Protein AF-A0A545B294-F1 (afdb_monomer_lite)

Foldseek 3Di:
DDDPPVVVVVLLVVLLVLLLCQLQDDPVCLVCSLVVNCVVCVPDDSLSSLVSLQVNLVVQVVPDDPPDPSNVSSVSSPVVSVVSVVVVVVPDPPPPVVVVVVVVVVVVVPDDDPDPDD

Secondary structure (DSSP, 8-state):
---HHHHHHHHHHHHHHHHHHHHHS-GGGSTTHHHHHHHH-TTS-HHHHHHHHHHHHHHHHHHS-TT-THHHHHHHHHHHHHHHHHHHHHS-----HHHHHHHHHHHHTT-PPPP---

Sequence (118 aa):
MTDLNQTGVSASEDIVHYALEVLLGRAERMTDLFPDMGRKWPDVAPVDLARGVMAASLEIEQNFALGSPALDGARMGYRLAALALLELHQAPVTVDPVSLCAAAQVKAASVPAPDTER

Radius of gyration: 22.35 Å; chains: 1; bounding box: 74×36×43 Å

pLDDT: mean 79.14, std 18.67, range [41.0, 97.75]

Structure (mmCIF, N/CA/C/O backbone):
data_AF-A0A545B294-F1
#
_entry.id   AF-A0A545B294-F1
#
loop_
_atom_site.group_PDB
_atom_site.id
_atom_site.type_symbol
_atom_site.label_atom_id
_atom_site.label_alt_id
_atom_site.label_comp_id
_atom_site.label_asym_id
_atom_site.label_entity_id
_atom_site.label_seq_id
_atom_site.pdbx_PDB_ins_code
_atom_site.Cartn_x
_atom_site.Cartn_y
_atom_site.Cartn_z
_atom_site.occupancy
_atom_site.B_iso_or_equiv
_atom_site.auth_seq_id
_atom_site.auth_comp_id
_atom_site.auth_asym_id
_atom_site.auth_atom_id
_atom_site.pdbx_PDB_model_num
ATOM 1 N N . MET A 1 1 ? 0.368 21.850 -25.611 1.00 41.00 1 MET A N 1
ATOM 2 C CA . MET A 1 1 ? 1.576 21.895 -24.763 1.00 41.00 1 MET A CA 1
ATOM 3 C C . MET A 1 1 ? 1.098 21.423 -23.404 1.00 41.00 1 MET A C 1
ATOM 5 O O . MET A 1 1 ? 0.651 22.236 -22.613 1.00 41.00 1 MET A O 1
ATOM 9 N N . THR A 1 2 ? 0.962 20.106 -23.257 1.00 46.34 2 THR A N 1
ATOM 10 C CA . THR A 1 2 ? 0.147 19.486 -22.203 1.00 46.34 2 THR A CA 1
ATOM 11 C C . THR A 1 2 ? 1.063 18.806 -21.199 1.00 46.34 2 THR A C 1
ATOM 13 O O . THR A 1 2 ? 2.035 18.155 -21.575 1.00 46.34 2 THR A O 1
ATOM 16 N N . ASP A 1 3 ? 0.749 19.056 -19.938 1.00 43.69 3 ASP A N 1
ATOM 17 C CA . ASP A 1 3 ? 1.437 18.745 -18.696 1.00 43.69 3 ASP A CA 1
ATOM 18 C C . ASP A 1 3 ? 2.063 17.346 -18.571 1.00 43.69 3 ASP A C 1
ATOM 20 O O . ASP A 1 3 ? 1.403 16.385 -18.190 1.00 43.69 3 ASP A O 1
ATOM 24 N N . LEU A 1 4 ? 3.388 17.256 -18.722 1.00 51.38 4 LEU A N 1
ATOM 25 C CA . LEU A 1 4 ? 4.158 16.091 -18.252 1.00 51.38 4 LEU A CA 1
ATOM 26 C C . LEU A 1 4 ? 4.134 15.960 -16.714 1.00 51.38 4 LEU A C 1
ATOM 28 O O . LEU A 1 4 ? 4.364 14.878 -16.178 1.00 51.38 4 LEU A O 1
ATOM 32 N N . ASN A 1 5 ? 3.826 17.051 -16.002 1.00 49.88 5 ASN A N 1
ATOM 33 C CA . ASN A 1 5 ? 3.798 17.084 -14.540 1.00 49.88 5 ASN A CA 1
ATOM 34 C C . ASN A 1 5 ? 2.473 16.556 -13.950 1.00 49.88 5 ASN A C 1
ATOM 36 O O . ASN A 1 5 ? 2.470 16.016 -12.850 1.00 49.88 5 ASN A O 1
ATOM 40 N N . GLN A 1 6 ? 1.354 16.650 -14.683 1.00 51.81 6 GLN A N 1
ATOM 41 C CA . GLN A 1 6 ? 0.052 16.141 -14.218 1.00 51.81 6 GLN A CA 1
ATOM 42 C C . GLN A 1 6 ? -0.023 14.610 -14.270 1.00 51.81 6 GLN A C 1
ATOM 44 O O . GLN A 1 6 ? -0.600 13.994 -13.379 1.00 51.81 6 GLN A O 1
ATOM 49 N N . THR A 1 7 ? 0.620 13.981 -15.257 1.00 57.06 7 THR A N 1
ATOM 50 C CA . THR A 1 7 ? 0.669 12.515 -15.384 1.00 57.06 7 THR A CA 1
ATOM 51 C C . THR A 1 7 ? 1.403 11.835 -14.227 1.00 57.06 7 THR A C 1
ATOM 53 O O . THR A 1 7 ? 0.958 10.791 -13.760 1.00 57.06 7 THR A O 1
ATOM 56 N N . GLY A 1 8 ? 2.490 12.430 -13.722 1.00 58.69 8 GLY A N 1
ATOM 57 C CA . GLY A 1 8 ? 3.248 11.872 -12.594 1.00 58.69 8 GLY A CA 1
ATOM 58 C C . GLY A 1 8 ? 2.525 11.998 -11.248 1.00 58.69 8 GLY A C 1
ATOM 59 O O . GLY A 1 8 ? 2.566 11.075 -10.437 1.00 58.69 8 GLY A O 1
ATOM 60 N N . VAL A 1 9 ? 1.824 13.116 -11.027 1.00 62.16 9 VAL A N 1
ATOM 61 C CA . VAL A 1 9 ? 1.032 13.347 -9.807 1.00 62.16 9 VAL A CA 1
ATOM 62 C C . VAL A 1 9 ? -0.215 12.458 -9.789 1.00 62.16 9 VAL A C 1
ATOM 64 O O . VAL A 1 9 ? -0.443 11.778 -8.794 1.00 62.16 9 VAL A O 1
ATOM 67 N N . SER A 1 10 ? -0.941 12.361 -10.912 1.00 70.06 10 SER A N 1
ATOM 68 C CA . SER A 1 10 ? -2.111 11.477 -11.040 1.00 70.06 10 SER A CA 1
ATOM 69 C C . SER A 1 10 ? -1.745 10.012 -10.809 1.00 70.06 10 SER A C 1
ATOM 71 O O . SER A 1 10 ? -2.421 9.325 -10.052 1.00 70.06 10 SER A O 1
ATOM 73 N N . ALA A 1 11 ? -0.639 9.535 -11.394 1.00 76.44 11 ALA A N 1
ATOM 74 C CA . ALA A 1 11 ? -0.193 8.162 -11.176 1.00 76.44 11 ALA A CA 1
ATOM 75 C C . ALA A 1 11 ? 0.154 7.903 -9.701 1.00 76.44 11 ALA A C 1
ATOM 77 O O . ALA A 1 11 ? -0.205 6.860 -9.162 1.00 76.44 11 ALA A O 1
ATOM 78 N N . SER A 1 12 ? 0.811 8.855 -9.026 1.00 85.75 12 SER A N 1
ATOM 79 C CA . SER A 1 12 ? 1.125 8.728 -7.599 1.00 85.75 12 SER A CA 1
ATOM 80 C C . SER A 1 12 ? -0.136 8.659 -6.731 1.00 85.75 12 SER A C 1
ATOM 82 O O . SER A 1 12 ? -0.173 7.860 -5.798 1.00 85.75 12 SER A O 1
ATOM 84 N N . GLU A 1 13 ? -1.157 9.467 -7.018 1.00 93.00 13 GLU A N 1
ATOM 85 C CA . GLU A 1 13 ? -2.437 9.436 -6.299 1.00 93.00 13 GLU A CA 1
ATOM 86 C C . GLU A 1 13 ? -3.190 8.120 -6.542 1.00 93.00 13 GLU A C 1
ATOM 88 O O . GLU A 1 13 ? -3.649 7.493 -5.587 1.00 93.00 13 GLU A O 1
ATOM 93 N N . ASP A 1 14 ? -3.232 7.640 -7.787 1.00 94.75 14 ASP A N 1
ATOM 94 C CA . ASP A 1 14 ? -3.886 6.377 -8.151 1.00 94.75 14 ASP A CA 1
ATOM 95 C C . ASP A 1 14 ? -3.235 5.161 -7.471 1.00 94.75 14 ASP A C 1
ATOM 97 O O . ASP A 1 14 ? -3.919 4.228 -7.038 1.00 94.75 14 ASP A O 1
ATOM 101 N N . ILE A 1 15 ? -1.903 5.170 -7.362 1.00 96.00 15 ILE A N 1
ATOM 102 C CA . ILE A 1 15 ? -1.118 4.147 -6.661 1.00 96.00 15 ILE A CA 1
ATOM 103 C C . ILE A 1 15 ? -1.475 4.135 -5.172 1.00 96.00 15 ILE A C 1
ATOM 105 O O . ILE A 1 15 ? -1.715 3.064 -4.610 1.00 96.00 15 ILE A O 1
ATOM 109 N N . VAL A 1 16 ? -1.521 5.310 -4.534 1.00 96.38 16 VAL A N 1
ATOM 110 C CA . VAL A 1 16 ? -1.880 5.439 -3.112 1.00 96.38 16 VAL A CA 1
ATOM 111 C C . VAL A 1 16 ? -3.316 4.986 -2.881 1.00 96.38 16 VAL A C 1
ATOM 113 O O . VAL A 1 16 ? -3.566 4.201 -1.969 1.00 96.38 16 VAL A O 1
ATOM 116 N N . HIS A 1 17 ? -4.251 5.421 -3.726 1.00 95.31 17 HIS A N 1
ATOM 117 C CA . HIS A 1 17 ? -5.657 5.048 -3.623 1.00 95.31 17 HIS A CA 1
ATOM 118 C C . HIS A 1 17 ? -5.850 3.533 -3.734 1.00 95.31 17 HIS A C 1
ATOM 120 O O . HIS A 1 17 ? -6.503 2.919 -2.895 1.00 95.31 17 HIS A O 1
ATOM 126 N N . TYR A 1 18 ? -5.208 2.904 -4.717 1.00 95.31 18 TYR A N 1
ATOM 127 C CA . TYR A 1 18 ? -5.257 1.454 -4.869 1.00 95.31 18 TYR A CA 1
ATOM 128 C C . TYR A 1 18 ? -4.641 0.717 -3.678 1.00 95.31 18 TYR A C 1
ATOM 130 O O . TYR A 1 18 ? -5.208 -0.259 -3.189 1.00 95.31 18 TYR A O 1
ATOM 138 N N . ALA A 1 19 ? -3.491 1.182 -3.184 1.00 95.50 19 ALA A N 1
ATOM 139 C CA . ALA A 1 19 ? -2.880 0.597 -2.000 1.00 95.50 19 ALA A CA 1
ATOM 140 C C . ALA A 1 19 ? -3.813 0.721 -0.783 1.00 95.50 19 ALA A C 1
ATOM 142 O O . ALA A 1 19 ? -3.995 -0.262 -0.073 1.00 95.50 19 ALA A O 1
ATOM 143 N N . LEU A 1 20 ? -4.476 1.864 -0.581 1.00 95.06 20 LEU A N 1
ATOM 144 C CA . LEU A 1 20 ? -5.480 2.045 0.472 1.00 95.06 20 LEU A CA 1
ATOM 145 C C . LEU A 1 20 ? -6.621 1.029 0.369 1.00 95.06 20 LEU A C 1
ATOM 147 O O . LEU A 1 20 ? -6.94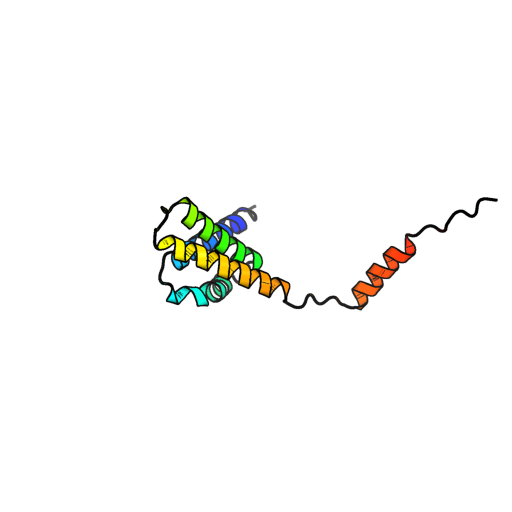6 0.387 1.367 1.00 95.06 20 LEU A O 1
ATOM 151 N N . GLU A 1 21 ? -7.201 0.842 -0.820 1.00 93.88 21 GLU A N 1
ATOM 152 C CA . GLU A 1 21 ? -8.272 -0.139 -1.043 1.00 93.88 21 GLU A CA 1
ATOM 153 C C . GLU A 1 21 ? -7.837 -1.560 -0.666 1.00 93.88 21 GLU A C 1
ATOM 155 O O . GLU A 1 21 ? -8.591 -2.304 -0.033 1.00 93.88 21 GLU A O 1
ATOM 160 N N . VAL A 1 22 ? -6.609 -1.942 -1.026 1.00 93.56 22 VAL A N 1
ATOM 161 C CA . VAL A 1 22 ? -6.073 -3.269 -0.706 1.00 93.56 22 VAL A CA 1
ATOM 162 C C . VAL A 1 22 ? -5.765 -3.398 0.788 1.00 93.56 22 VAL A C 1
ATOM 164 O O . VAL A 1 22 ? -6.136 -4.405 1.391 1.00 93.56 22 VAL A O 1
ATOM 167 N N . LEU A 1 23 ? -5.129 -2.394 1.399 1.00 93.38 23 LEU A N 1
ATOM 168 C CA . LEU A 1 23 ? -4.735 -2.406 2.813 1.00 93.38 23 LEU A CA 1
ATOM 169 C C . LEU A 1 23 ? -5.941 -2.357 3.766 1.00 93.38 23 LEU A C 1
ATOM 171 O O . LEU A 1 23 ? -5.888 -2.964 4.834 1.00 93.38 23 LEU A O 1
ATOM 175 N N . LEU A 1 24 ? -7.022 -1.667 3.389 1.00 92.75 24 LEU A N 1
ATOM 176 C CA . LEU A 1 24 ? -8.296 -1.655 4.122 1.00 92.75 24 LEU A CA 1
ATOM 177 C C . LEU A 1 24 ? -9.178 -2.875 3.810 1.00 92.75 24 LEU A C 1
ATOM 179 O O . LEU A 1 24 ? -10.162 -3.125 4.509 1.00 92.75 24 LEU A O 1
ATOM 183 N N . GLY A 1 25 ? -8.851 -3.610 2.745 1.00 87.12 25 GLY A N 1
ATOM 184 C CA . GLY A 1 25 ? -9.555 -4.801 2.295 1.00 87.12 25 GLY A CA 1
ATOM 185 C C . GLY A 1 25 ? -9.215 -6.061 3.100 1.00 87.12 25 GLY A C 1
ATOM 186 O O . GLY A 1 25 ? -8.956 -6.037 4.301 1.00 87.12 25 GLY A O 1
ATOM 187 N N . ARG A 1 26 ? -9.263 -7.222 2.437 1.00 68.75 26 ARG A N 1
ATOM 188 C CA . ARG A 1 26 ? -8.968 -8.521 3.067 1.00 68.75 26 ARG A CA 1
ATOM 189 C C . ARG A 1 26 ? -7.477 -8.843 2.998 1.00 68.75 26 ARG A C 1
ATOM 191 O O . ARG A 1 26 ? -6.881 -8.754 1.926 1.00 68.75 26 ARG A O 1
ATOM 198 N N . ALA A 1 27 ? -6.930 -9.348 4.106 1.00 64.12 27 ALA A N 1
ATOM 199 C CA . ALA A 1 27 ? -5.523 -9.742 4.243 1.00 64.12 27 ALA A CA 1
ATOM 200 C C . ALA A 1 27 ? -5.029 -10.723 3.159 1.00 64.12 27 ALA A C 1
ATOM 202 O O . ALA A 1 27 ? -3.861 -10.701 2.782 1.00 64.12 27 ALA A O 1
ATOM 203 N N . GLU A 1 28 ? -5.929 -11.545 2.614 1.00 66.88 28 GLU A N 1
ATOM 204 C CA . GLU A 1 28 ? -5.657 -12.527 1.554 1.00 66.88 28 GLU A CA 1
ATOM 205 C C . GLU A 1 28 ? -5.107 -11.906 0.260 1.00 66.88 28 GLU A C 1
ATOM 207 O O . GLU A 1 28 ? -4.445 -12.598 -0.502 1.00 66.88 28 GLU A O 1
ATOM 212 N N . ARG A 1 29 ? -5.352 -10.612 0.005 1.00 74.62 29 ARG A N 1
ATOM 213 C CA . ARG A 1 29 ? -4.862 -9.915 -1.199 1.00 74.62 29 ARG A CA 1
ATOM 214 C C . ARG A 1 29 ? -3.517 -9.216 -1.008 1.00 74.62 29 ARG A C 1
ATOM 216 O O . ARG A 1 29 ? -2.975 -8.659 -1.956 1.00 74.62 29 ARG A O 1
ATOM 223 N N . MET A 1 30 ? -2.970 -9.215 0.206 1.00 78.50 30 MET A N 1
ATOM 224 C CA . MET A 1 30 ? -1.790 -8.406 0.520 1.00 78.50 30 MET A CA 1
ATOM 225 C C . MET A 1 30 ? -0.498 -8.970 -0.077 1.00 78.50 30 MET A C 1
ATOM 227 O O . MET A 1 30 ? 0.402 -8.196 -0.393 1.00 78.50 30 MET A O 1
ATOM 231 N N . THR A 1 31 ? -0.398 -10.290 -0.273 1.00 81.75 31 THR A N 1
ATOM 232 C CA . THR A 1 31 ? 0.770 -10.922 -0.917 1.00 81.75 31 THR A CA 1
ATOM 233 C C . THR A 1 31 ? 0.898 -10.550 -2.391 1.00 81.75 31 THR A C 1
ATOM 235 O O . THR A 1 31 ? 2.010 -10.481 -2.908 1.00 81.75 31 THR A O 1
ATOM 238 N N . ASP A 1 32 ? -0.226 -10.254 -3.043 1.00 88.12 32 ASP A N 1
ATOM 239 C CA . ASP A 1 32 ? -0.283 -9.949 -4.473 1.00 88.12 32 ASP A CA 1
ATOM 240 C C . ASP A 1 32 ? -0.235 -8.443 -4.764 1.00 88.12 32 ASP A C 1
ATOM 242 O O . ASP A 1 32 ? -0.189 -8.052 -5.929 1.00 88.12 32 ASP A O 1
ATOM 246 N N . LEU A 1 33 ? -0.163 -7.595 -3.727 1.00 92.19 33 LEU A N 1
ATOM 247 C CA . LEU A 1 33 ? -0.202 -6.135 -3.850 1.00 92.19 33 LEU A CA 1
ATOM 248 C C . LEU A 1 33 ? 0.851 -5.601 -4.832 1.00 92.19 33 LEU A C 1
ATOM 250 O O . LEU A 1 33 ? 0.502 -4.957 -5.816 1.00 92.19 33 LEU A O 1
ATOM 254 N N . PHE A 1 34 ? 2.135 -5.890 -4.609 1.00 93.19 34 PHE A N 1
ATOM 255 C CA . PHE A 1 34 ? 3.205 -5.416 -5.494 1.00 93.19 34 PHE A CA 1
ATOM 256 C C . PHE A 1 34 ? 3.151 -6.028 -6.905 1.00 93.19 34 PHE A C 1
ATOM 258 O O . PHE A 1 34 ? 3.282 -5.269 -7.866 1.00 93.19 34 PHE A O 1
ATOM 265 N N . PRO A 1 35 ? 2.926 -7.348 -7.079 1.00 92.81 35 PRO A N 1
ATOM 266 C CA . PRO A 1 35 ? 2.689 -7.935 -8.399 1.00 92.81 35 PRO A CA 1
ATOM 267 C C . PRO A 1 35 ? 1.523 -7.297 -9.167 1.00 92.81 35 PRO A C 1
ATOM 269 O O . PRO A 1 35 ? 1.640 -7.050 -10.369 1.00 92.81 35 PRO A O 1
ATOM 272 N N . ASP A 1 36 ? 0.405 -7.015 -8.495 1.00 93.69 36 ASP A N 1
ATOM 273 C CA . ASP A 1 36 ? -0.748 -6.333 -9.089 1.00 93.69 36 ASP A CA 1
ATOM 274 C C . ASP A 1 36 ? -0.400 -4.894 -9.480 1.00 93.69 36 ASP A C 1
ATOM 276 O O . ASP A 1 36 ? -0.703 -4.467 -10.596 1.00 93.69 36 ASP A O 1
ATOM 280 N N . MET A 1 37 ? 0.284 -4.162 -8.596 1.00 94.62 37 MET A N 1
ATOM 281 C CA . MET A 1 37 ? 0.737 -2.796 -8.865 1.00 94.62 37 MET A CA 1
ATOM 282 C C . MET A 1 37 ? 1.705 -2.750 -10.053 1.00 94.62 37 MET A C 1
ATOM 284 O O . MET A 1 37 ? 1.524 -1.927 -10.944 1.00 94.62 37 MET A O 1
ATOM 288 N N . GLY A 1 38 ? 2.675 -3.664 -10.129 1.00 94.62 38 GLY A N 1
ATOM 289 C CA . GLY A 1 38 ? 3.607 -3.746 -11.257 1.00 94.62 38 GLY A CA 1
ATOM 290 C C . GLY A 1 38 ? 2.921 -4.073 -12.587 1.00 94.62 38 GLY A C 1
ATOM 291 O O . GLY A 1 38 ? 3.340 -3.585 -13.632 1.00 94.62 38 GLY A O 1
ATOM 292 N N . ARG A 1 39 ? 1.827 -4.848 -12.567 1.00 94.06 39 ARG A N 1
ATOM 293 C CA . ARG A 1 39 ? 0.995 -5.089 -13.759 1.00 94.06 39 ARG A CA 1
ATOM 294 C C . ARG A 1 39 ? 0.157 -3.874 -14.158 1.00 94.06 39 ARG A C 1
ATOM 296 O O . ARG A 1 39 ? -0.043 -3.651 -15.348 1.00 94.06 39 ARG A O 1
ATOM 303 N N . LYS A 1 40 ? -0.364 -3.125 -13.183 1.00 93.81 40 LYS A N 1
ATOM 304 C CA . LYS A 1 40 ? -1.240 -1.966 -13.415 1.00 93.81 40 LYS A CA 1
ATOM 305 C C . LYS A 1 40 ? -0.461 -0.707 -13.811 1.00 93.81 40 LYS A C 1
ATOM 307 O O . LYS A 1 40 ? -0.966 0.080 -14.605 1.00 93.81 40 LYS A O 1
ATOM 312 N N . TRP A 1 41 ? 0.766 -0.555 -13.317 1.00 95.06 41 TRP A N 1
ATOM 313 C CA . TRP A 1 41 ? 1.661 0.567 -13.609 1.00 95.06 41 TRP A CA 1
ATOM 314 C C . TRP A 1 41 ? 3.058 0.076 -14.023 1.00 95.06 41 TRP A C 1
ATOM 316 O O . TRP A 1 41 ? 4.022 0.274 -13.282 1.00 95.06 41 TRP A O 1
ATOM 326 N N . PRO A 1 42 ? 3.192 -0.559 -15.203 1.00 93.44 42 PRO A N 1
ATOM 327 C CA . PRO A 1 42 ? 4.466 -1.131 -15.647 1.00 93.44 42 PRO A CA 1
ATOM 328 C C . PRO A 1 42 ? 5.553 -0.076 -15.901 1.00 93.44 42 PRO A C 1
ATOM 330 O O . PRO A 1 42 ? 6.737 -0.385 -15.805 1.00 93.44 42 PRO A O 1
ATOM 333 N N . ASP A 1 43 ? 5.155 1.163 -16.197 1.00 89.69 43 ASP A N 1
ATOM 334 C CA . ASP A 1 43 ? 6.071 2.272 -16.488 1.00 89.69 43 ASP A CA 1
ATOM 335 C C . ASP A 1 43 ? 6.540 3.018 -15.225 1.00 89.69 43 ASP A C 1
ATOM 337 O O . ASP A 1 43 ? 7.380 3.916 -15.303 1.00 89.69 43 ASP A O 1
ATOM 341 N N . VAL A 1 44 ? 5.993 2.680 -14.053 1.00 90.44 44 VAL A N 1
ATOM 342 C CA . VAL A 1 44 ? 6.343 3.329 -12.785 1.00 90.44 44 VAL A CA 1
ATOM 343 C C . VAL A 1 44 ? 7.511 2.599 -12.137 1.00 90.44 44 VAL A C 1
ATOM 345 O O . VAL A 1 44 ? 7.540 1.370 -12.059 1.00 90.44 44 VAL A O 1
ATOM 348 N N . ALA A 1 45 ? 8.484 3.360 -11.630 1.00 90.25 45 ALA A N 1
ATOM 349 C CA . ALA A 1 45 ? 9.634 2.774 -10.965 1.00 90.25 45 ALA A CA 1
ATOM 350 C C . ALA A 1 45 ? 9.189 1.969 -9.724 1.00 90.25 45 ALA A C 1
ATOM 352 O O . ALA A 1 45 ? 8.389 2.464 -8.925 1.00 90.25 45 ALA A O 1
ATOM 353 N N . PRO A 1 46 ? 9.742 0.767 -9.479 1.00 91.25 46 PRO A N 1
ATOM 354 C CA . PRO A 1 46 ? 9.349 -0.057 -8.332 1.00 91.25 46 PRO A CA 1
ATOM 355 C C . PRO A 1 46 ? 9.461 0.649 -6.970 1.00 91.25 46 PRO A C 1
ATOM 357 O O . PRO A 1 46 ? 8.647 0.422 -6.076 1.00 91.25 46 PRO A O 1
ATOM 360 N N . VAL A 1 47 ? 10.438 1.552 -6.821 1.00 92.75 47 VAL A N 1
ATOM 361 C CA . VAL A 1 47 ? 10.605 2.385 -5.617 1.00 92.75 47 VAL A CA 1
ATOM 362 C C . VAL A 1 47 ? 9.408 3.312 -5.379 1.00 92.75 47 VAL A C 1
ATOM 364 O O . VAL A 1 47 ? 9.014 3.535 -4.235 1.00 92.75 47 VAL A O 1
ATOM 367 N N . ASP A 1 48 ? 8.788 3.813 -6.447 1.00 93.56 48 ASP A N 1
ATOM 368 C CA . ASP A 1 48 ? 7.638 4.709 -6.370 1.00 93.56 48 ASP A CA 1
ATOM 369 C C . ASP A 1 48 ? 6.360 3.949 -6.014 1.00 93.56 48 ASP A C 1
ATOM 371 O O . ASP A 1 48 ? 5.545 4.456 -5.243 1.00 93.56 48 ASP A O 1
ATOM 375 N N . LEU A 1 49 ? 6.232 2.697 -6.467 1.00 95.25 49 LEU A N 1
ATOM 376 C CA . LEU A 1 49 ? 5.177 1.793 -6.002 1.00 95.25 49 LEU A CA 1
ATOM 377 C C . LEU A 1 49 ? 5.298 1.558 -4.489 1.00 95.25 49 LEU A C 1
ATOM 379 O O . LEU A 1 49 ? 4.317 1.700 -3.761 1.00 95.25 49 LEU A O 1
ATOM 383 N N . ALA A 1 50 ? 6.510 1.277 -3.993 1.00 95.00 50 ALA A N 1
ATOM 384 C CA . ALA A 1 50 ? 6.744 1.069 -2.563 1.00 95.00 50 ALA A CA 1
ATOM 385 C C . ALA A 1 50 ? 6.466 2.331 -1.736 1.00 95.00 50 ALA A C 1
ATOM 387 O O . ALA A 1 50 ? 5.867 2.256 -0.661 1.00 95.00 50 ALA A O 1
ATOM 388 N N . ARG A 1 51 ? 6.837 3.502 -2.260 1.00 95.56 51 ARG A N 1
ATOM 389 C CA . ARG A 1 51 ? 6.510 4.802 -1.666 1.00 95.56 51 ARG A CA 1
ATOM 390 C C . ARG A 1 51 ? 5.003 5.046 -1.599 1.00 95.56 51 ARG A C 1
ATOM 392 O O . ARG A 1 51 ? 4.531 5.532 -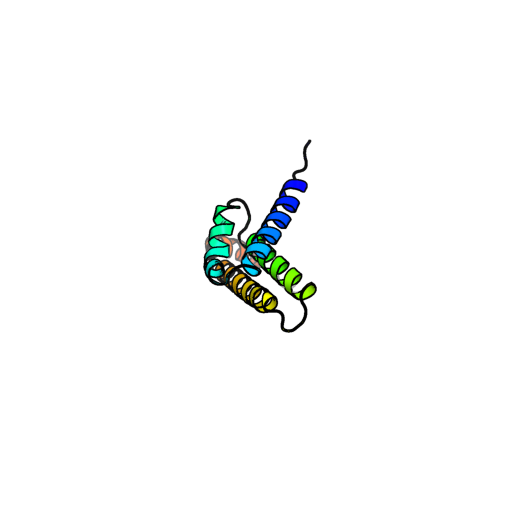0.576 1.00 95.56 51 ARG A O 1
ATOM 399 N N . GLY A 1 52 ? 4.253 4.666 -2.631 1.00 96.19 52 GLY A N 1
ATOM 400 C CA . GLY A 1 52 ? 2.793 4.734 -2.621 1.00 96.19 52 GLY A CA 1
ATOM 401 C C . GLY A 1 52 ? 2.158 3.850 -1.543 1.00 96.19 52 GLY A C 1
ATOM 402 O O . GLY A 1 52 ? 1.271 4.307 -0.827 1.00 96.19 52 GLY A O 1
ATOM 403 N N . VAL A 1 53 ? 2.669 2.628 -1.344 1.00 96.44 53 VAL A N 1
ATOM 404 C CA . VAL A 1 53 ? 2.221 1.753 -0.243 1.00 96.44 53 VAL A CA 1
ATOM 405 C C . VAL A 1 53 ? 2.525 2.374 1.126 1.00 96.44 53 VAL A C 1
ATOM 407 O O . VAL A 1 53 ? 1.663 2.356 2.000 1.00 96.44 53 VAL A O 1
ATOM 410 N N . MET A 1 54 ? 3.708 2.974 1.318 1.00 97.56 54 MET A N 1
ATOM 411 C CA . MET A 1 54 ? 4.034 3.675 2.572 1.00 97.56 54 MET A CA 1
ATOM 412 C C . MET A 1 54 ? 3.109 4.866 2.832 1.00 97.56 54 MET A C 1
ATOM 414 O O . MET A 1 54 ? 2.665 5.052 3.963 1.00 97.56 54 MET A O 1
ATOM 418 N N . ALA A 1 55 ? 2.804 5.659 1.803 1.00 97.75 55 ALA A N 1
ATOM 419 C CA . ALA A 1 55 ? 1.882 6.783 1.925 1.00 97.75 55 ALA A CA 1
ATOM 420 C C . ALA A 1 55 ? 0.464 6.307 2.285 1.00 97.75 55 ALA A C 1
ATOM 422 O O . ALA A 1 55 ? -0.136 6.845 3.208 1.00 97.75 55 ALA A O 1
ATOM 423 N N . ALA A 1 56 ? -0.032 5.240 1.651 1.00 97.06 56 ALA A N 1
ATOM 424 C CA . ALA A 1 56 ? -1.312 4.629 2.008 1.00 97.06 56 ALA A CA 1
ATOM 425 C C . ALA A 1 56 ? -1.342 4.122 3.462 1.00 97.06 56 ALA A C 1
ATOM 427 O O . ALA A 1 56 ? -2.304 4.367 4.188 1.00 97.06 56 ALA A O 1
ATOM 428 N N . SER A 1 57 ? -0.280 3.454 3.922 1.00 97.06 57 SER A N 1
ATOM 429 C CA . SER A 1 57 ? -0.155 3.042 5.326 1.00 97.06 57 SER A CA 1
ATOM 430 C C . SER A 1 57 ? -0.210 4.229 6.290 1.00 97.06 57 SER A C 1
ATOM 432 O O . SER A 1 57 ? -0.899 4.150 7.307 1.00 97.06 57 SER A O 1
ATOM 434 N N . LEU A 1 58 ? 0.476 5.327 5.963 1.00 97.75 58 LEU A N 1
ATOM 435 C CA . LEU A 1 58 ? 0.485 6.540 6.779 1.00 97.75 58 LEU A CA 1
ATOM 436 C C . LEU A 1 58 ? -0.903 7.185 6.860 1.00 97.75 58 LEU A C 1
ATOM 438 O O . LEU A 1 58 ? -1.339 7.557 7.947 1.00 97.75 58 LEU A O 1
ATOM 442 N N . GLU A 1 59 ? -1.616 7.264 5.738 1.00 96.94 59 GLU A N 1
ATOM 443 C CA . GLU A 1 59 ? -2.994 7.765 5.693 1.00 96.94 59 GLU A CA 1
ATOM 444 C C . GLU A 1 59 ? -3.921 6.942 6.601 1.00 96.94 59 GLU A C 1
ATOM 446 O O . GLU A 1 59 ? -4.724 7.501 7.350 1.00 96.94 59 GLU A O 1
ATOM 451 N N . ILE A 1 60 ? -3.782 5.613 6.618 1.00 95.88 60 ILE A N 1
ATOM 452 C CA . ILE A 1 60 ? -4.556 4.760 7.531 1.00 95.88 60 ILE A CA 1
ATOM 453 C C . ILE A 1 60 ? -4.204 5.065 8.995 1.00 95.88 60 ILE A C 1
ATOM 455 O O . ILE A 1 60 ? -5.100 5.198 9.827 1.00 95.88 60 ILE A O 1
ATOM 459 N N . GLU A 1 61 ? -2.924 5.202 9.340 1.00 96.00 61 GLU A N 1
ATOM 460 C CA . GLU A 1 61 ? -2.524 5.515 10.721 1.00 96.00 61 GLU A CA 1
ATOM 461 C C . GLU A 1 61 ? -3.031 6.873 11.206 1.00 96.00 61 GLU A C 1
ATOM 463 O O . GLU A 1 61 ? -3.383 7.011 12.376 1.00 96.00 61 GLU A O 1
ATOM 468 N N . GLN A 1 62 ? -3.079 7.869 10.323 1.00 97.06 62 GLN A N 1
ATOM 469 C CA . GLN A 1 62 ? -3.516 9.221 10.669 1.00 97.06 62 GLN A CA 1
ATOM 470 C C . GLN A 1 62 ? -5.035 9.335 10.829 1.00 97.06 62 GLN A C 1
ATOM 472 O O . GLN A 1 62 ? -5.506 10.159 11.613 1.00 97.06 62 GLN A O 1
ATOM 477 N N . ASN A 1 63 ? -5.803 8.514 10.108 1.00 96.62 63 ASN A N 1
ATOM 478 C CA . ASN A 1 63 ? -7.259 8.644 10.033 1.00 96.62 63 ASN A CA 1
ATOM 479 C C . ASN A 1 63 ? -8.031 7.624 10.888 1.00 96.62 63 ASN A C 1
ATOM 481 O O . ASN A 1 63 ? -9.241 7.776 11.072 1.00 96.62 63 ASN A O 1
ATOM 485 N N . PHE A 1 64 ? -7.373 6.599 11.439 1.00 94.81 64 PHE A N 1
ATOM 486 C CA . PHE A 1 64 ? -8.024 5.583 12.272 1.00 94.81 64 PHE A CA 1
ATOM 487 C C . PHE A 1 64 ? -7.576 5.636 13.737 1.00 94.81 64 PHE A C 1
ATOM 489 O O . PHE A 1 64 ? -6.406 5.815 14.061 1.00 94.81 64 PHE A O 1
ATOM 496 N N . ALA A 1 65 ? -8.529 5.424 14.649 1.00 94.06 65 ALA A N 1
ATOM 497 C CA . ALA A 1 65 ? -8.260 5.407 16.083 1.00 94.06 65 ALA A CA 1
ATOM 498 C C . ALA A 1 65 ? -7.391 4.207 16.503 1.00 94.06 65 ALA A C 1
ATOM 500 O O . ALA A 1 65 ? -7.459 3.122 15.916 1.00 94.06 65 ALA A O 1
ATOM 501 N N . LEU A 1 66 ? -6.629 4.382 17.588 1.00 92.88 66 LEU A N 1
ATOM 502 C CA . LEU A 1 66 ? -5.876 3.301 18.227 1.00 92.88 66 LEU A CA 1
ATOM 503 C C . LEU A 1 66 ? -6.789 2.106 18.542 1.00 92.88 66 LEU A C 1
ATOM 505 O O . LEU A 1 66 ? -7.865 2.264 19.113 1.00 92.88 66 LEU A O 1
ATOM 509 N N . GLY A 1 67 ? -6.341 0.905 18.170 1.00 89.31 67 GLY A N 1
ATOM 510 C CA . GLY A 1 67 ? -7.113 -0.335 18.313 1.00 89.31 67 GLY A CA 1
ATOM 511 C C . GLY A 1 67 ? -8.049 -0.650 17.140 1.00 89.31 67 GLY A C 1
ATOM 512 O O . GLY A 1 67 ? -8.662 -1.714 17.140 1.00 89.31 67 GLY A O 1
ATOM 513 N N . SER A 1 68 ? -8.145 0.223 16.130 1.00 92.19 68 SER A N 1
ATOM 514 C CA . SER A 1 68 ? -8.866 -0.087 14.892 1.00 92.19 68 SER A CA 1
ATOM 515 C C . SER A 1 68 ? -8.212 -1.263 14.146 1.00 92.19 68 SER A C 1
ATOM 517 O O . SER A 1 68 ? -6.991 -1.239 13.960 1.00 92.19 68 SER A O 1
ATOM 519 N N . PRO A 1 69 ? -8.994 -2.232 13.625 1.00 89.06 69 PRO A N 1
ATOM 520 C CA . PRO A 1 69 ? -8.483 -3.291 12.749 1.00 89.06 69 PRO A CA 1
ATOM 521 C C . PRO A 1 69 ? -7.763 -2.764 11.499 1.00 89.06 69 PRO A C 1
ATOM 523 O O . PRO A 1 69 ? -6.870 -3.423 10.976 1.00 89.06 69 PRO A O 1
ATOM 526 N N . ALA A 1 70 ? -8.099 -1.553 11.037 1.00 91.00 70 ALA A N 1
ATOM 527 C CA . ALA A 1 70 ? -7.435 -0.924 9.894 1.00 91.00 70 ALA A CA 1
ATOM 528 C C . ALA A 1 70 ? -5.924 -0.727 10.125 1.00 91.00 70 ALA A C 1
ATOM 530 O O . ALA A 1 70 ? -5.132 -0.800 9.186 1.00 91.00 70 ALA A O 1
ATOM 531 N N . LEU A 1 71 ? -5.501 -0.545 11.382 1.00 93.88 71 LEU A N 1
ATOM 532 C CA . LEU A 1 71 ? -4.089 -0.368 11.722 1.00 93.88 71 LEU A CA 1
ATOM 533 C C . LEU A 1 71 ? -3.254 -1.627 11.452 1.00 93.88 71 LEU A C 1
ATOM 535 O O . LEU A 1 71 ? -2.047 -1.517 11.242 1.00 93.88 71 LEU A O 1
ATOM 539 N N . ASP A 1 72 ? -3.860 -2.816 11.417 1.00 92.75 72 ASP A N 1
ATOM 540 C CA . ASP A 1 72 ? -3.147 -4.037 11.024 1.00 92.75 72 ASP A CA 1
ATOM 541 C C . ASP A 1 72 ? -2.794 -4.014 9.532 1.00 92.75 72 ASP A C 1
ATOM 543 O O . ASP A 1 72 ? -1.685 -4.404 9.152 1.00 92.75 72 ASP A O 1
ATOM 547 N N . GLY A 1 73 ? -3.689 -3.453 8.711 1.00 92.56 73 GLY A N 1
ATOM 548 C CA . GLY A 1 73 ? -3.437 -3.143 7.306 1.00 92.56 73 GLY A CA 1
ATOM 549 C C . GLY A 1 73 ? -2.249 -2.197 7.142 1.00 92.56 73 GLY A C 1
ATOM 550 O O . GLY A 1 73 ? -1.301 -2.516 6.424 1.00 92.56 73 GLY A O 1
ATOM 551 N N . ALA A 1 74 ? -2.233 -1.087 7.888 1.00 94.88 74 ALA A N 1
ATOM 552 C CA . ALA A 1 74 ? -1.135 -0.119 7.855 1.00 94.88 74 ALA A CA 1
ATOM 553 C C . ALA A 1 74 ? 0.221 -0.740 8.232 1.00 94.88 74 ALA A C 1
ATOM 555 O O . ALA A 1 74 ? 1.194 -0.605 7.481 1.00 94.88 74 ALA A O 1
ATOM 556 N N . ARG A 1 75 ? 0.280 -1.481 9.351 1.00 95.00 75 ARG A N 1
ATOM 557 C CA . ARG A 1 75 ? 1.496 -2.183 9.808 1.00 95.00 75 ARG A CA 1
ATOM 558 C C . ARG A 1 75 ? 2.025 -3.147 8.756 1.00 95.00 75 ARG A C 1
ATOM 560 O O . ARG A 1 75 ? 3.236 -3.237 8.554 1.00 95.00 75 ARG A O 1
ATOM 567 N N . MET A 1 76 ? 1.134 -3.899 8.119 1.00 93.19 76 MET A N 1
ATOM 568 C CA . MET A 1 76 ? 1.526 -4.832 7.072 1.00 93.19 76 MET A CA 1
ATOM 569 C C . MET A 1 76 ? 1.991 -4.096 5.811 1.00 93.19 76 MET A C 1
ATOM 571 O O . MET A 1 76 ? 3.005 -4.486 5.241 1.00 93.19 76 MET A O 1
ATOM 575 N N . GLY A 1 77 ? 1.333 -3.001 5.423 1.00 93.94 77 GLY A N 1
ATOM 576 C CA . GLY A 1 77 ? 1.763 -2.170 4.297 1.00 93.94 77 GLY A CA 1
ATOM 577 C C . GLY A 1 77 ? 3.189 -1.637 4.470 1.00 93.94 77 GLY A C 1
ATOM 578 O O . GLY A 1 77 ? 4.006 -1.795 3.564 1.00 93.94 77 GLY A O 1
ATOM 579 N N . TYR A 1 78 ? 3.556 -1.145 5.661 1.00 96.50 78 TYR A N 1
ATOM 580 C CA . TY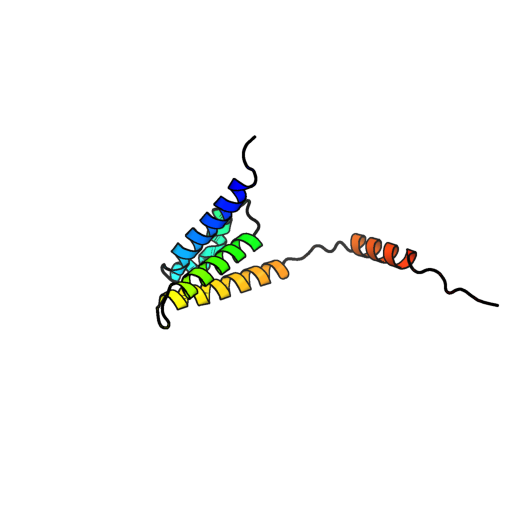R A 1 78 ? 4.943 -0.746 5.930 1.00 96.50 78 TYR A CA 1
ATOM 581 C C . TYR A 1 78 ? 5.928 -1.909 5.828 1.00 96.50 78 TYR A C 1
ATOM 583 O O . TYR A 1 78 ? 7.014 -1.745 5.275 1.00 96.50 78 TYR A O 1
ATOM 591 N N . ARG A 1 79 ? 5.566 -3.091 6.345 1.00 94.88 79 ARG A N 1
ATOM 592 C CA . ARG A 1 79 ? 6.422 -4.285 6.251 1.00 94.88 79 ARG A CA 1
ATOM 593 C C . ARG A 1 79 ? 6.657 -4.683 4.798 1.00 94.88 79 ARG A C 1
ATOM 595 O O . ARG A 1 79 ? 7.797 -4.932 4.423 1.00 94.88 79 ARG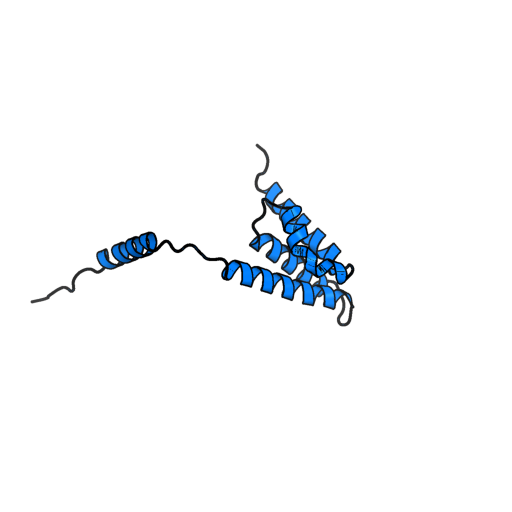 A O 1
ATOM 602 N N . LEU A 1 80 ? 5.604 -4.707 3.985 1.00 93.31 80 LEU A N 1
ATOM 603 C CA . LEU A 1 80 ? 5.701 -5.039 2.566 1.00 93.31 80 LEU A CA 1
ATOM 604 C C . LEU A 1 80 ? 6.538 -4.009 1.804 1.00 93.31 80 LEU A C 1
ATOM 606 O O . LEU A 1 80 ? 7.407 -4.396 1.030 1.00 93.31 80 LEU A O 1
ATOM 610 N N . ALA A 1 81 ? 6.333 -2.715 2.057 1.00 94.50 81 ALA A N 1
ATOM 611 C CA . ALA A 1 81 ? 7.127 -1.668 1.426 1.00 94.50 81 ALA A CA 1
ATOM 612 C C . ALA A 1 81 ? 8.613 -1.755 1.806 1.00 94.50 81 ALA A C 1
ATOM 614 O O . ALA A 1 81 ? 9.473 -1.652 0.936 1.00 94.50 81 ALA A O 1
ATOM 615 N N . ALA A 1 82 ? 8.927 -2.007 3.080 1.00 93.81 82 ALA A N 1
ATOM 616 C CA . ALA A 1 82 ? 10.303 -2.187 3.533 1.00 93.81 82 ALA A CA 1
ATOM 617 C C . ALA A 1 82 ? 10.974 -3.408 2.882 1.00 93.81 82 ALA A C 1
ATOM 619 O O . ALA A 1 82 ? 12.118 -3.310 2.441 1.00 93.81 82 ALA A O 1
ATOM 620 N N . LEU A 1 83 ? 10.262 -4.537 2.781 1.00 92.12 83 LEU A N 1
ATOM 621 C CA . LEU A 1 83 ? 10.758 -5.734 2.096 1.00 92.12 83 LEU A CA 1
ATOM 622 C C . LEU A 1 83 ? 10.993 -5.470 0.605 1.00 92.12 83 LEU A C 1
ATOM 624 O O . LEU A 1 83 ? 12.058 -5.799 0.097 1.00 92.12 83 LEU A O 1
ATOM 628 N N . ALA A 1 84 ? 10.054 -4.814 -0.079 1.00 89.62 84 ALA A N 1
ATOM 629 C CA . ALA A 1 84 ? 10.214 -4.456 -1.485 1.00 89.62 84 ALA A CA 1
ATOM 630 C C . ALA A 1 84 ? 11.441 -3.556 -1.710 1.00 89.62 84 ALA A C 1
ATOM 632 O O . ALA A 1 84 ? 12.230 -3.798 -2.618 1.00 89.62 84 ALA A O 1
ATOM 633 N N . LEU A 1 85 ? 11.648 -2.547 -0.859 1.00 90.06 85 LEU A N 1
ATOM 634 C CA . LEU A 1 85 ? 12.825 -1.676 -0.933 1.00 90.06 85 LEU A CA 1
ATOM 635 C C . LEU A 1 85 ? 14.134 -2.430 -0.664 1.00 90.06 85 LEU A C 1
ATOM 637 O O . LEU A 1 85 ? 15.141 -2.145 -1.310 1.00 90.06 85 LEU A O 1
ATOM 641 N N . LEU A 1 86 ? 14.126 -3.397 0.257 1.00 90.44 86 LEU A N 1
ATOM 642 C CA . LEU A 1 86 ? 15.285 -4.243 0.531 1.00 90.44 86 LEU A CA 1
ATOM 643 C C . LEU A 1 86 ? 15.643 -5.116 -0.679 1.00 90.44 86 LEU A C 1
ATOM 645 O O . LEU A 1 86 ? 16.811 -5.167 -1.057 1.00 90.44 86 LEU A O 1
ATOM 649 N N . GLU A 1 87 ? 14.656 -5.750 -1.311 1.00 85.94 87 GLU A N 1
ATOM 650 C CA . GLU A 1 87 ? 14.853 -6.541 -2.534 1.00 85.94 87 GLU A CA 1
ATOM 651 C C . GLU A 1 87 ? 15.409 -5.679 -3.677 1.00 85.94 87 GLU A C 1
ATOM 653 O O . GLU A 1 87 ? 16.349 -6.076 -4.365 1.00 85.94 87 GLU A O 1
ATOM 658 N N . LEU A 1 88 ? 14.910 -4.448 -3.836 1.00 83.31 88 LEU A N 1
ATOM 659 C CA . LEU A 1 88 ? 15.437 -3.498 -4.822 1.00 83.31 88 LEU A CA 1
ATOM 660 C C . LEU A 1 88 ? 16.882 -3.074 -4.529 1.00 83.31 88 LEU A C 1
ATOM 662 O O . LEU A 1 88 ? 17.634 -2.797 -5.459 1.00 83.31 88 LEU A O 1
ATOM 666 N N . HIS A 1 89 ? 17.281 -3.031 -3.256 1.00 75.81 89 HIS A N 1
ATOM 667 C CA . HIS A 1 89 ? 18.661 -2.753 -2.862 1.00 75.81 89 HIS A CA 1
ATOM 668 C C . HIS A 1 89 ? 19.598 -3.952 -3.087 1.00 75.81 89 HIS A C 1
ATOM 670 O O . HIS A 1 89 ? 20.794 -3.761 -3.300 1.00 75.81 89 HIS A O 1
ATOM 676 N N . GLN A 1 90 ? 19.068 -5.178 -3.041 1.00 70.12 90 GLN A N 1
ATOM 677 C CA . GLN A 1 90 ? 19.818 -6.416 -3.280 1.00 70.12 90 GLN A CA 1
ATOM 678 C C . GLN A 1 90 ? 19.858 -6.834 -4.755 1.00 70.12 90 GLN A C 1
ATOM 680 O O . GLN A 1 90 ? 20.681 -7.676 -5.123 1.00 70.12 90 GLN A O 1
ATOM 685 N N . ALA A 1 91 ? 19.015 -6.244 -5.609 1.00 55.62 91 ALA A N 1
ATOM 686 C CA . ALA A 1 91 ? 19.116 -6.410 -7.051 1.00 55.62 91 ALA A CA 1
ATOM 687 C C . ALA A 1 91 ? 20.542 -6.032 -7.495 1.00 55.62 91 ALA A C 1
ATOM 689 O O . ALA A 1 91 ? 21.027 -4.960 -7.118 1.00 55.62 91 ALA A O 1
ATOM 690 N N . PRO A 1 92 ? 21.251 -6.895 -8.250 1.00 48.66 92 PRO A N 1
ATOM 691 C CA . PRO A 1 92 ? 22.644 -6.667 -8.589 1.00 48.66 92 PRO A CA 1
ATOM 692 C C . PRO A 1 92 ? 22.752 -5.365 -9.375 1.00 48.66 92 PRO A C 1
ATOM 694 O O . PRO A 1 92 ? 22.429 -5.301 -10.560 1.00 48.66 92 PRO A O 1
ATOM 697 N N . VAL A 1 93 ? 23.247 -4.321 -8.712 1.00 50.25 93 VAL A N 1
ATOM 698 C CA . VAL A 1 93 ? 23.865 -3.201 -9.403 1.00 50.25 93 VAL A CA 1
ATOM 699 C C . VAL A 1 93 ? 25.007 -3.841 -10.174 1.00 50.25 93 VAL A C 1
ATOM 701 O O . VAL A 1 93 ? 25.984 -4.293 -9.577 1.00 50.25 93 VAL A O 1
ATOM 704 N N . THR A 1 94 ? 24.872 -3.956 -11.492 1.00 45.94 94 THR A N 1
ATOM 705 C CA . THR A 1 94 ? 25.994 -4.265 -12.373 1.00 45.94 94 THR A CA 1
ATOM 706 C C . THR A 1 94 ? 26.989 -3.120 -12.246 1.00 45.94 94 THR A C 1
ATOM 708 O O . THR A 1 94 ? 26.983 -2.170 -13.023 1.00 45.94 94 THR A O 1
ATOM 711 N N . VAL A 1 95 ? 27.824 -3.182 -11.213 1.00 54.50 95 VAL A N 1
ATOM 712 C CA . VAL A 1 95 ? 29.093 -2.478 -11.162 1.00 54.50 95 VAL A CA 1
ATOM 713 C C . VAL A 1 95 ? 29.981 -3.179 -12.170 1.00 54.50 95 VAL A C 1
ATOM 715 O O . VAL A 1 95 ? 30.601 -4.199 -11.882 1.00 54.50 95 VAL A O 1
ATOM 718 N N . ASP A 1 96 ? 29.978 -2.667 -13.396 1.00 48.56 96 ASP A N 1
ATOM 719 C CA . ASP A 1 96 ? 30.965 -3.073 -14.380 1.00 48.56 96 ASP A CA 1
ATOM 720 C C . ASP A 1 96 ? 32.363 -2.792 -13.787 1.00 48.56 96 ASP A C 1
ATOM 722 O O . ASP A 1 96 ? 32.668 -1.630 -13.478 1.00 48.56 96 ASP A O 1
ATOM 726 N N . PRO A 1 97 ? 33.220 -3.813 -13.592 1.00 56.56 97 PRO A N 1
ATOM 727 C CA . PRO A 1 97 ? 34.572 -3.609 -13.082 1.00 56.56 97 PRO A CA 1
ATOM 728 C C . PRO A 1 97 ? 35.384 -2.635 -13.952 1.00 56.56 97 PRO A C 1
ATOM 730 O O . PRO A 1 97 ? 36.270 -1.953 -13.433 1.00 56.56 97 PRO A O 1
ATOM 733 N N . VAL A 1 98 ? 35.049 -2.485 -15.240 1.00 57.19 98 VAL A N 1
ATOM 734 C CA . VAL A 1 98 ? 35.678 -1.500 -16.135 1.00 57.19 98 VAL A CA 1
ATOM 735 C C . VAL A 1 98 ? 35.358 -0.064 -15.697 1.00 57.19 98 VAL A C 1
ATOM 737 O O . VAL A 1 98 ? 36.242 0.795 -15.702 1.00 57.19 98 VAL A O 1
ATOM 740 N N . SER A 1 99 ? 34.136 0.193 -15.224 1.00 51.94 99 SER A N 1
ATOM 741 C CA . SER A 1 99 ? 33.722 1.513 -14.724 1.00 51.94 99 SER A CA 1
ATOM 742 C C . SER A 1 99 ? 34.358 1.853 -13.367 1.00 51.94 99 SER A C 1
ATOM 744 O O . SER A 1 99 ? 34.654 3.018 -13.094 1.00 51.94 99 SER A O 1
ATOM 746 N N . LEU A 1 100 ? 34.654 0.842 -12.538 1.00 53.25 100 LEU A N 1
ATOM 747 C CA . LEU A 1 100 ? 35.411 1.004 -11.288 1.00 53.25 100 LEU A CA 1
ATOM 748 C C . LEU A 1 100 ? 36.890 1.342 -11.539 1.00 53.25 100 LEU A C 1
ATOM 750 O O . LEU A 1 100 ? 37.439 2.208 -10.855 1.00 53.25 100 LEU A O 1
ATOM 754 N N . CYS A 1 101 ? 37.526 0.727 -12.543 1.00 54.88 101 CYS A N 1
ATOM 755 C CA . CYS A 1 101 ? 38.889 1.088 -12.947 1.00 54.88 101 CYS A CA 1
ATOM 756 C C . CYS A 1 101 ? 38.970 2.526 -13.482 1.00 54.88 101 CYS A C 1
ATOM 758 O O . CYS A 1 101 ? 39.878 3.264 -13.093 1.00 54.88 101 CYS A O 1
ATOM 760 N N . ALA A 1 102 ? 37.994 2.951 -14.292 1.00 51.88 102 ALA A N 1
ATOM 761 C CA . ALA A 1 102 ? 37.938 4.317 -14.808 1.00 51.88 102 ALA A CA 1
ATOM 762 C C . ALA A 1 102 ? 37.762 5.356 -13.682 1.00 51.88 102 ALA A C 1
ATOM 764 O O . ALA A 1 102 ? 38.479 6.358 -13.643 1.00 51.88 102 ALA A O 1
ATOM 765 N N . ALA A 1 103 ? 36.878 5.098 -12.711 1.00 48.62 103 ALA A N 1
ATOM 766 C CA . ALA A 1 103 ? 36.678 5.989 -11.564 1.00 48.62 103 ALA A CA 1
ATOM 767 C C . ALA A 1 103 ? 37.904 6.046 -10.626 1.00 48.62 103 ALA A C 1
ATOM 769 O O . ALA A 1 103 ? 38.228 7.109 -10.087 1.00 48.62 103 ALA A O 1
ATOM 770 N N . ALA A 1 104 ? 38.629 4.934 -10.458 1.00 55.06 104 ALA A N 1
ATOM 771 C CA . ALA A 1 104 ? 39.860 4.893 -9.666 1.00 55.06 104 ALA A CA 1
ATOM 77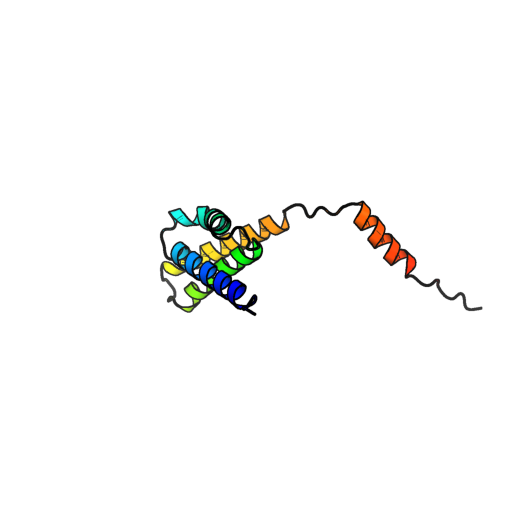2 C C . ALA A 1 104 ? 41.016 5.672 -10.327 1.00 55.06 104 ALA A C 1
ATOM 774 O O . ALA A 1 104 ? 41.781 6.344 -9.632 1.00 55.06 104 ALA A O 1
ATOM 775 N N . GLN A 1 105 ? 41.119 5.645 -11.660 1.00 56.56 105 GLN A N 1
ATOM 776 C CA . GLN A 1 105 ? 42.160 6.364 -12.406 1.00 56.56 105 GLN A CA 1
ATOM 777 C C . GLN A 1 105 ? 41.963 7.886 -12.386 1.00 56.56 105 GLN A C 1
ATOM 779 O O . GLN A 1 105 ? 42.942 8.621 -12.262 1.00 56.56 105 GLN A O 1
ATOM 784 N N . VAL A 1 106 ? 40.716 8.370 -12.402 1.00 56.69 106 VAL A N 1
ATOM 785 C CA . VAL A 1 106 ? 40.421 9.811 -12.267 1.00 56.69 106 VAL A CA 1
ATOM 786 C C . VAL A 1 106 ? 40.819 10.335 -10.881 1.00 56.69 106 VAL A C 1
ATOM 788 O O . VAL A 1 106 ? 41.340 11.443 -10.765 1.00 56.69 106 VAL A O 1
ATOM 791 N N . LYS A 1 107 ? 40.657 9.530 -9.823 1.00 48.38 107 LYS A N 1
ATOM 792 C CA . LYS A 1 107 ? 41.053 9.922 -8.461 1.00 48.38 107 LYS A CA 1
ATOM 793 C C . LYS A 1 107 ? 42.572 9.869 -8.242 1.00 48.38 107 LYS A C 1
ATOM 795 O O . LYS A 1 107 ? 43.101 10.706 -7.516 1.00 48.38 107 LYS A O 1
ATOM 800 N N . ALA A 1 108 ? 43.277 8.944 -8.899 1.00 53.53 108 ALA A N 1
ATOM 801 C CA . ALA A 1 108 ? 44.741 8.857 -8.853 1.00 53.53 108 ALA A CA 1
ATOM 802 C C . ALA A 1 108 ? 45.439 10.001 -9.615 1.00 53.53 108 ALA A C 1
ATOM 804 O O . ALA A 1 108 ? 46.514 10.434 -9.211 1.00 53.53 108 ALA A O 1
ATOM 805 N N . ALA A 1 109 ? 44.815 10.534 -10.671 1.00 54.56 109 ALA A N 1
ATOM 806 C CA . ALA A 1 109 ? 45.349 11.660 -11.441 1.00 54.56 109 ALA A CA 1
ATOM 807 C C . ALA A 1 109 ? 45.168 13.037 -10.762 1.00 54.56 109 ALA A C 1
ATOM 809 O O . ALA A 1 109 ? 45.713 14.026 -11.244 1.00 54.56 109 ALA A O 1
ATOM 810 N N . SER A 1 110 ? 44.419 13.118 -9.653 1.00 55.69 110 SER A N 1
ATOM 811 C CA . SER A 1 110 ? 44.099 14.377 -8.961 1.00 55.69 110 SER A CA 1
ATOM 812 C C . SER A 1 110 ? 44.892 14.604 -7.662 1.00 55.69 110 SER A C 1
ATOM 814 O O . SER A 1 110 ? 44.576 15.535 -6.921 1.00 55.69 110 SER A O 1
ATOM 816 N N . VAL A 1 111 ? 45.902 13.780 -7.353 1.00 52.88 111 VAL A N 1
ATOM 817 C CA . VAL A 1 111 ? 46.805 14.020 -6.212 1.00 52.88 111 VAL A CA 1
ATOM 818 C C . VAL A 1 111 ? 48.009 14.836 -6.704 1.00 52.88 111 VAL A C 1
ATOM 820 O O . VAL A 1 111 ? 48.860 14.269 -7.390 1.00 52.88 111 VAL A O 1
ATOM 823 N N . PRO A 1 112 ? 48.112 16.148 -6.409 1.00 61.72 112 PRO A N 1
ATOM 824 C CA . PRO A 1 112 ? 49.331 16.893 -6.698 1.00 61.72 112 PRO A CA 1
ATOM 825 C C . PRO A 1 112 ? 50.482 16.357 -5.836 1.00 61.72 112 PRO A C 1
ATOM 827 O O . PRO A 1 112 ? 50.298 16.033 -4.660 1.00 61.72 112 PRO A O 1
ATOM 830 N N . ALA A 1 113 ? 51.658 16.225 -6.451 1.00 65.19 113 ALA A N 1
ATOM 831 C CA . ALA A 1 113 ? 52.874 15.765 -5.791 1.00 65.19 113 ALA A CA 1
ATOM 832 C C . ALA A 1 113 ? 53.222 16.668 -4.590 1.00 65.19 113 ALA A C 1
ATOM 834 O O . ALA A 1 113 ? 52.993 17.875 -4.666 1.00 65.19 113 ALA A O 1
ATOM 835 N N . PRO A 1 114 ? 53.772 16.120 -3.491 1.00 58.03 114 PRO A N 1
ATOM 836 C CA . PRO A 1 114 ? 54.207 16.939 -2.369 1.00 58.03 114 PRO A CA 1
ATOM 837 C C . PRO A 1 114 ? 55.372 17.838 -2.801 1.00 58.03 114 PRO A C 1
ATOM 839 O O . PRO A 1 114 ? 56.406 17.343 -3.261 1.00 58.03 114 PRO A O 1
ATOM 842 N N . ASP A 1 115 ? 55.190 19.151 -2.644 1.00 58.41 115 ASP A N 1
ATOM 843 C CA . ASP A 1 115 ? 56.232 20.152 -2.855 1.00 58.41 115 ASP A CA 1
ATOM 844 C C . ASP A 1 115 ? 57.454 19.797 -2.007 1.00 58.41 115 ASP A C 1
ATOM 846 O O . ASP A 1 115 ? 57.414 19.740 -0.777 1.00 58.41 115 ASP A O 1
ATOM 850 N N . THR A 1 116 ? 58.557 19.507 -2.690 1.00 57.53 116 THR A N 1
ATOM 851 C CA . THR A 1 116 ? 59.852 19.294 -2.052 1.00 57.53 116 THR A CA 1
ATOM 852 C C . THR A 1 116 ? 60.495 2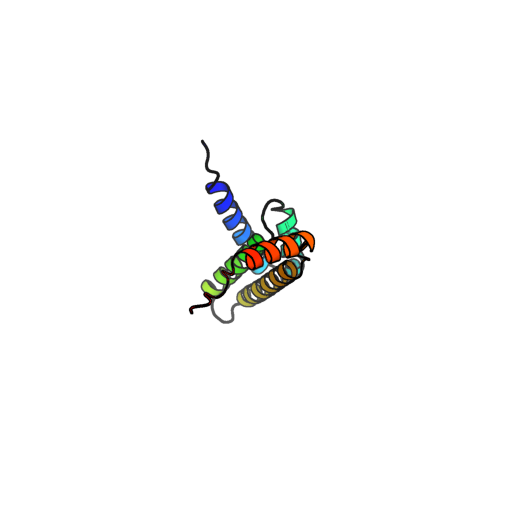0.670 -1.888 1.00 57.53 116 THR A C 1
ATOM 854 O O . THR A 1 116 ? 61.290 21.093 -2.726 1.00 57.53 116 THR A O 1
ATOM 857 N N . GLU A 1 117 ? 60.085 21.412 -0.854 1.00 52.75 117 GLU A N 1
ATOM 858 C CA . GLU A 1 117 ? 60.762 22.654 -0.466 1.00 52.75 117 GLU A CA 1
ATOM 859 C C . GLU A 1 117 ? 62.213 22.351 -0.060 1.00 52.75 117 GLU A C 1
ATOM 861 O O . GLU A 1 117 ? 62.504 21.365 0.625 1.00 52.75 117 GLU A O 1
ATOM 866 N N . ARG A 1 118 ? 63.125 23.193 -0.548 1.00 51.62 118 ARG A N 1
ATOM 867 C CA . ARG A 1 118 ? 64.574 23.117 -0.376 1.00 51.62 118 ARG A CA 1
ATOM 868 C C . ARG A 1 118 ? 65.061 24.336 0.389 1.00 51.62 118 ARG A C 1
ATOM 870 O O . ARG A 1 118 ? 64.539 25.432 0.091 1.00 51.62 118 ARG A O 1
#